Protein AF-A0A498CN46-F1 (afdb_monomer)

Solvent-accessible surface area (backbone atoms only — not comparable to full-atom values): 7512 Å² total; per-residue (Å²): 122,71,65,63,54,50,53,52,49,51,50,54,50,46,58,46,53,74,72,44,55,60,72,61,45,43,78,44,54,86,77,41,52,66,66,54,54,90,55,46,75,42,46,58,68,39,56,30,27,55,90,95,42,33,29,28,26,64,44,63,45,63,34,38,81,82,53,38,65,89,72,26,62,52,40,17,37,61,35,58,45,97,74,48,76,36,37,74,64,71,81,38,92,44,81,90,30,23,39,42,54,69,39,52,22,20,52,97,93,42,35,28,29,27,63,33,69,56,42,54,72,67,73,82,73,44,69,80,47,20,37,77,48,133

Nearest PDB structures (foldseek):
  4nyu-assembly1_A  TM=5.628E-01  e=7.087E-07  Vibrio cholerae O1 str. NHCC-010F
  4nz3-assembly1_B  TM=5.705E-01  e=2.089E-06  Vibrio cholerae O1 str. NHCC-010F
  1ed7-assembly1_A  TM=8.640E-01  e=6.926E-03  Niallia circulans
  1goi-assembly1_A  TM=6.757E-01  e=6.016E-02  Serratia marcescens
  5zl9-assembly1_A  TM=4.295E-01  e=3.505E-02  Serratia marcescens

pLDDT: mean 73.16, std 14.41, range [34.41, 90.56]

Radius of gyration: 16.26 Å; Cα contacts (8 Å, |Δi|>4): 249; chains: 1; bounding box: 34×25×57 Å

Organism: NCBI:txid2321404

InterPro domains:
  IPR003610 Carbohydrate binding module family 5/12 [PF02839] (35-76)
  IPR036573 Carbohydrate-binding module superfamily 5/12 [SSF51055] (39-78)

Sequence (134 aa):
MYAERAVATMARYRQTAATATDEAAVKSPELFPVWDAGGASYAVGDRVRYGELLYRCLTAHTSQDSWTPDAAPSLWVRIDDPAVEWPEWRQPTGSTDAYPKGSKVSHKGKHYISQIDANTTEPGTDERWWKEAE

Secondary structure (DSSP, 8-state):
-HHHHHHHHHHHHHHHHTTS-HHHHHT-GGGSPBP--SS-EE-TT-EEEETTEEEEESS-EE--TT--TTT-TTTEEE-SSTTTTSPBP---SSGGGPBPTT-EEEETTEEEEE-STTB-SPTTS-TTTEEEE-

Structure (mmCIF, N/CA/C/O backbone):
data_AF-A0A498CN46-F1
#
_entry.id   AF-A0A498CN46-F1
#
loop_
_atom_site.group_PDB
_atom_site.id
_atom_site.type_symbol
_atom_site.label_atom_id
_atom_site.label_alt_id
_atom_site.label_comp_id
_atom_site.label_asym_id
_atom_site.label_entity_id
_atom_site.label_seq_id
_atom_site.pdbx_PDB_ins_code
_atom_site.Cartn_x
_atom_site.Cartn_y
_atom_site.Cartn_z
_atom_site.occupancy
_atom_site.B_iso_or_equiv
_atom_site.auth_seq_id
_atom_site.auth_comp_id
_atom_site.auth_asym_id
_atom_site.auth_atom_id
_atom_site.pdbx_PDB_model_num
ATOM 1 N N . MET A 1 1 ? 11.820 3.063 -36.811 1.00 43.53 1 MET A N 1
ATOM 2 C CA . MET A 1 1 ? 11.069 4.336 -36.691 1.00 43.53 1 MET A CA 1
ATOM 3 C C . MET A 1 1 ? 9.677 4.232 -36.041 1.00 43.53 1 MET A C 1
ATOM 5 O O . MET A 1 1 ? 9.297 5.199 -35.394 1.00 43.53 1 MET A O 1
ATOM 9 N N . TYR A 1 2 ? 8.910 3.129 -36.140 1.00 38.34 2 TYR A N 1
ATOM 10 C CA . TYR A 1 2 ? 7.616 3.003 -35.420 1.00 38.34 2 TYR A CA 1
ATOM 11 C C . TYR A 1 2 ? 7.746 2.520 -33.962 1.00 38.34 2 TYR A C 1
ATOM 13 O O . TYR A 1 2 ? 7.020 2.999 -33.096 1.00 38.34 2 TYR A O 1
ATOM 21 N N . ALA A 1 3 ? 8.710 1.640 -33.669 1.00 47.47 3 ALA A N 1
ATOM 22 C CA . ALA A 1 3 ? 8.943 1.135 -32.313 1.00 47.47 3 ALA A CA 1
ATOM 23 C C . ALA A 1 3 ? 9.433 2.232 -31.346 1.00 47.47 3 ALA A C 1
ATOM 25 O O . ALA A 1 3 ? 8.944 2.344 -30.230 1.00 47.47 3 ALA A O 1
ATOM 26 N N . GLU A 1 4 ? 10.336 3.108 -31.790 1.00 34.41 4 GLU A N 1
ATOM 27 C CA . GLU A 1 4 ? 10.945 4.141 -30.935 1.00 34.41 4 GLU A CA 1
ATOM 28 C C . GLU A 1 4 ? 9.951 5.231 -30.508 1.00 34.41 4 GLU A C 1
ATOM 30 O O . GLU A 1 4 ? 10.019 5.732 -29.387 1.00 34.41 4 GLU A O 1
ATOM 35 N N . ARG A 1 5 ? 8.967 5.553 -31.362 1.00 40.78 5 ARG A N 1
ATOM 36 C CA . ARG A 1 5 ? 7.868 6.464 -31.008 1.00 40.78 5 ARG A CA 1
ATOM 37 C C . ARG A 1 5 ? 6.885 5.818 -30.029 1.00 40.78 5 ARG A C 1
ATOM 39 O O . ARG A 1 5 ? 6.413 6.506 -29.134 1.00 40.78 5 ARG A O 1
ATOM 46 N N . ALA A 1 6 ? 6.613 4.516 -30.148 1.00 43.38 6 ALA A N 1
ATOM 47 C CA . ALA A 1 6 ? 5.763 3.789 -29.201 1.00 43.38 6 ALA A CA 1
ATOM 48 C C . ALA A 1 6 ? 6.410 3.684 -27.809 1.00 43.38 6 ALA A C 1
ATOM 50 O O . ALA A 1 6 ? 5.744 3.939 -26.809 1.00 43.38 6 ALA A O 1
ATOM 51 N N . VAL A 1 7 ? 7.719 3.413 -27.743 1.00 48.47 7 VAL A N 1
ATOM 52 C CA . VAL A 1 7 ? 8.478 3.351 -26.482 1.00 48.47 7 VAL A CA 1
ATOM 53 C C . VAL A 1 7 ? 8.571 4.730 -25.820 1.00 48.47 7 VAL A C 1
ATOM 55 O O . VAL A 1 7 ? 8.367 4.839 -24.615 1.00 48.47 7 VAL A O 1
ATOM 58 N N . ALA A 1 8 ? 8.798 5.800 -26.590 1.00 44.25 8 ALA A N 1
ATOM 59 C CA . ALA A 1 8 ? 8.836 7.168 -26.064 1.00 44.25 8 ALA A CA 1
ATOM 60 C C . ALA A 1 8 ? 7.460 7.658 -25.575 1.00 44.25 8 ALA A C 1
ATOM 62 O O . ALA A 1 8 ? 7.364 8.349 -24.559 1.00 44.25 8 ALA A O 1
ATOM 63 N N . THR A 1 9 ? 6.387 7.271 -26.266 1.00 43.16 9 THR A N 1
ATOM 64 C CA . THR A 1 9 ? 5.007 7.546 -25.853 1.00 43.16 9 THR A CA 1
ATOM 65 C C . THR A 1 9 ? 4.642 6.754 -24.594 1.00 43.16 9 THR A C 1
ATOM 67 O O . THR A 1 9 ? 4.170 7.352 -23.633 1.00 43.16 9 THR A O 1
ATOM 70 N N . MET A 1 10 ? 4.956 5.455 -24.522 1.00 49.28 10 MET A N 1
ATOM 71 C CA . MET A 1 10 ? 4.800 4.644 -23.304 1.00 49.28 10 MET A CA 1
ATOM 72 C C . MET A 1 10 ? 5.636 5.176 -22.132 1.00 49.28 10 MET A C 1
ATOM 74 O O . MET A 1 10 ? 5.165 5.160 -21.002 1.00 49.28 10 MET A O 1
ATOM 78 N N . ALA A 1 11 ? 6.843 5.694 -22.371 1.00 48.44 11 ALA A N 1
ATOM 79 C CA . ALA A 1 11 ? 7.675 6.305 -21.333 1.00 48.44 11 ALA A CA 1
ATOM 80 C C . ALA A 1 11 ? 7.066 7.611 -20.788 1.00 48.44 11 ALA A C 1
ATOM 82 O O . ALA A 1 11 ? 7.070 7.831 -19.577 1.00 48.44 11 ALA A O 1
ATOM 83 N N . ARG A 1 12 ? 6.468 8.441 -21.655 1.00 47.09 12 ARG A N 1
ATOM 84 C CA . ARG A 1 12 ? 5.696 9.626 -21.237 1.00 47.09 12 ARG A CA 1
ATOM 85 C C . ARG A 1 12 ? 4.412 9.254 -20.495 1.00 47.09 12 ARG A C 1
ATOM 87 O O . ARG A 1 12 ? 4.082 9.913 -19.511 1.00 47.09 12 ARG A O 1
ATOM 94 N N . TYR A 1 13 ? 3.732 8.186 -20.914 1.00 48.88 13 TYR A N 1
ATOM 95 C CA . TYR A 1 13 ? 2.567 7.646 -20.209 1.00 48.88 13 TYR A CA 1
ATOM 96 C C . TYR A 1 13 ? 2.930 7.029 -18.857 1.00 48.88 13 TYR A C 1
ATOM 98 O O . TYR A 1 13 ? 2.188 7.213 -17.906 1.00 48.88 13 TYR A O 1
ATOM 106 N N . ARG A 1 14 ? 4.095 6.385 -18.712 1.00 52.09 14 ARG A N 1
ATOM 107 C CA . ARG A 1 14 ? 4.619 5.922 -17.414 1.00 52.09 14 ARG A CA 1
ATOM 108 C C . ARG A 1 14 ? 4.962 7.081 -16.477 1.00 52.09 14 ARG A C 1
ATOM 110 O O . ARG A 1 14 ? 4.674 7.001 -15.290 1.00 52.09 14 ARG A O 1
ATOM 117 N N . GLN A 1 15 ? 5.512 8.177 -17.005 1.00 44.94 15 GLN A N 1
ATOM 118 C CA . GLN A 1 15 ? 5.753 9.396 -16.221 1.00 44.94 15 GLN A CA 1
ATOM 119 C C . GLN A 1 15 ? 4.460 10.080 -15.767 1.00 44.94 15 GLN A C 1
ATOM 121 O O . GLN A 1 15 ? 4.414 10.598 -14.657 1.00 44.94 15 GLN A O 1
ATOM 126 N N . THR A 1 16 ? 3.406 10.062 -16.587 1.00 49.19 16 THR A N 1
ATOM 127 C CA . THR A 1 16 ? 2.079 10.540 -16.163 1.00 49.19 16 THR A CA 1
ATOM 128 C C . THR A 1 16 ? 1.368 9.533 -15.271 1.00 49.19 16 THR A C 1
ATOM 130 O O . THR A 1 16 ? 0.649 9.949 -14.384 1.00 49.19 16 THR A O 1
ATOM 133 N N . ALA A 1 17 ? 1.603 8.229 -15.424 1.00 50.06 17 ALA A N 1
ATOM 134 C CA . ALA A 1 17 ? 1.097 7.197 -14.525 1.00 50.06 17 ALA A CA 1
ATOM 135 C C . ALA A 1 17 ? 1.712 7.300 -13.123 1.00 50.06 17 ALA A C 1
ATOM 137 O O . ALA A 1 17 ? 1.030 6.996 -12.158 1.00 50.06 17 ALA A O 1
ATOM 138 N N . ALA A 1 18 ? 2.950 7.782 -12.985 1.00 50.56 18 ALA A N 1
ATOM 139 C CA . ALA A 1 18 ? 3.549 8.083 -11.682 1.00 50.56 18 ALA A CA 1
ATOM 140 C C . ALA A 1 18 ? 2.850 9.248 -10.949 1.00 50.56 18 ALA A C 1
ATOM 142 O O . ALA A 1 18 ? 2.925 9.339 -9.729 1.00 50.56 18 ALA A O 1
ATOM 143 N N . THR A 1 19 ? 2.146 10.123 -11.679 1.00 50.28 19 THR A N 1
ATOM 144 C CA . THR A 1 19 ? 1.348 11.233 -11.124 1.00 50.28 19 THR A CA 1
ATOM 145 C C . THR A 1 19 ? -0.162 11.033 -11.278 1.00 50.28 19 THR A C 1
ATOM 147 O O . THR A 1 19 ? -0.947 11.847 -10.795 1.00 50.28 19 THR A O 1
ATOM 150 N N . ALA A 1 20 ? -0.581 9.965 -11.957 1.00 56.22 20 ALA A N 1
ATOM 151 C CA . ALA A 1 20 ? -1.973 9.633 -12.200 1.00 56.22 20 ALA A CA 1
ATOM 152 C C . ALA A 1 20 ? -2.614 9.168 -10.897 1.00 56.22 20 ALA A C 1
ATOM 154 O O . ALA A 1 20 ? -1.976 8.470 -10.105 1.00 56.22 20 ALA A O 1
ATOM 155 N N . THR A 1 21 ? -3.875 9.531 -10.682 1.00 61.72 21 THR A N 1
ATOM 156 C CA . THR A 1 21 ? -4.646 9.033 -9.543 1.00 61.72 21 THR A CA 1
ATOM 157 C C . THR A 1 21 ? -4.820 7.519 -9.632 1.00 61.72 21 THR A C 1
ATOM 159 O O . THR A 1 21 ? -4.668 6.924 -10.706 1.00 61.72 21 THR A O 1
ATOM 162 N N . ASP A 1 22 ? -5.110 6.888 -8.494 1.00 62.81 22 ASP A N 1
ATOM 163 C CA . ASP A 1 22 ? -5.290 5.438 -8.423 1.00 62.81 22 ASP A CA 1
ATOM 164 C C . ASP A 1 22 ? -6.360 4.969 -9.436 1.00 62.81 22 ASP A C 1
ATOM 166 O O . ASP A 1 22 ? -6.122 3.986 -10.135 1.00 62.81 22 ASP A O 1
ATOM 170 N N . GLU A 1 23 ? -7.432 5.742 -9.690 1.00 59.72 23 GLU A N 1
ATOM 171 C CA . GLU A 1 23 ? -8.465 5.375 -10.680 1.00 59.72 23 GLU A CA 1
ATOM 172 C C . GLU A 1 23 ? -7.963 5.324 -12.131 1.00 59.72 23 GLU A C 1
ATOM 174 O O . GLU A 1 23 ? -8.448 4.534 -12.945 1.00 59.72 23 GLU A O 1
ATOM 179 N N . ALA A 1 24 ? -7.016 6.187 -12.498 1.00 64.94 24 ALA A N 1
ATOM 180 C CA . ALA A 1 24 ? -6.438 6.180 -13.838 1.00 64.94 24 ALA A CA 1
ATOM 181 C C . ALA A 1 24 ? -5.473 4.999 -14.019 1.00 64.94 24 ALA A C 1
ATOM 183 O O . ALA A 1 24 ? -5.369 4.456 -15.119 1.00 64.94 24 ALA A O 1
ATOM 184 N N . ALA A 1 25 ? -4.820 4.568 -12.938 1.00 68.75 25 ALA A N 1
ATOM 185 C CA . ALA A 1 25 ? -3.957 3.398 -12.942 1.00 68.75 25 ALA A CA 1
ATOM 186 C C . ALA A 1 25 ? -4.754 2.098 -13.161 1.00 68.75 25 ALA A C 1
ATOM 188 O O . ALA A 1 25 ? -4.332 1.250 -13.947 1.00 68.75 25 ALA A O 1
ATOM 189 N N . VAL A 1 26 ? -5.948 1.984 -12.563 1.00 65.06 26 VAL A N 1
ATOM 190 C CA . VAL A 1 26 ? -6.860 0.838 -12.760 1.00 65.06 26 VAL A CA 1
ATOM 191 C C . VAL A 1 26 ? -7.302 0.671 -14.203 1.00 65.06 26 VAL A C 1
ATOM 193 O O . VAL A 1 26 ? -7.445 -0.448 -14.680 1.00 65.06 26 VAL A O 1
ATOM 196 N N . LYS A 1 27 ? -7.534 1.774 -14.919 1.00 66.00 27 LYS A N 1
ATOM 197 C CA . LYS A 1 27 ? -8.002 1.718 -16.314 1.00 66.00 27 LYS A CA 1
ATOM 198 C C . LYS A 1 27 ? -6.946 1.180 -17.273 1.00 66.00 27 LYS A C 1
ATOM 200 O O . LYS A 1 27 ? -7.277 0.813 -18.398 1.00 66.00 27 LYS A O 1
ATOM 205 N N . SER A 1 28 ? -5.683 1.162 -16.857 1.00 70.06 28 SER A N 1
ATOM 206 C CA . SER A 1 28 ? -4.569 0.711 -17.685 1.00 70.06 28 SER A CA 1
ATOM 207 C C . SER A 1 28 ? -3.542 -0.047 -16.836 1.00 70.06 28 SER A C 1
ATOM 209 O O . SER A 1 28 ? -2.392 0.390 -16.726 1.00 70.06 28 SER A O 1
ATOM 211 N N . PRO A 1 29 ? -3.919 -1.202 -16.248 1.00 68.88 29 PRO A N 1
ATOM 212 C CA . PRO A 1 29 ? -3.029 -1.953 -15.368 1.00 68.88 29 PRO A CA 1
ATOM 213 C C . PRO A 1 29 ? -1.802 -2.446 -16.148 1.00 68.88 29 PRO A C 1
ATOM 215 O O . PRO A 1 29 ? -0.695 -2.501 -15.624 1.00 68.88 29 PRO A O 1
ATOM 218 N N . GLU A 1 30 ? -1.964 -2.709 -17.445 1.00 72.75 30 GLU A N 1
ATOM 219 C CA . GLU A 1 30 ? -0.913 -3.106 -18.387 1.0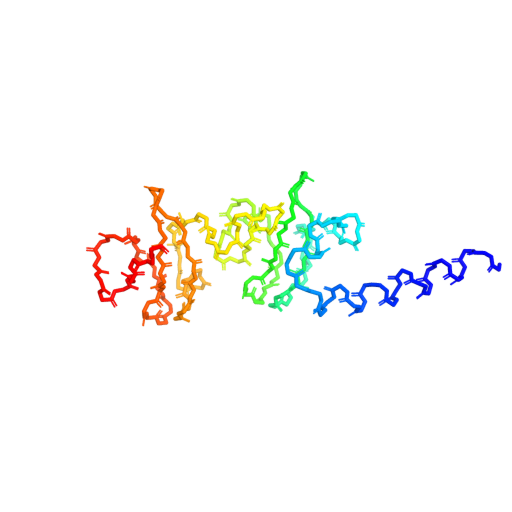0 72.75 30 GLU A CA 1
ATOM 220 C C . GLU A 1 30 ? 0.280 -2.141 -18.499 1.00 72.75 30 GLU A C 1
ATOM 222 O O . GLU A 1 30 ? 1.351 -2.550 -18.948 1.00 72.75 30 GLU A O 1
ATOM 227 N N . LEU A 1 31 ? 0.131 -0.885 -18.067 1.00 74.81 31 LEU A N 1
ATOM 228 C CA . LEU A 1 31 ? 1.219 0.096 -18.061 1.00 74.81 31 LEU A CA 1
ATOM 229 C C . LEU A 1 31 ? 2.222 -0.122 -16.921 1.00 74.81 31 LEU A C 1
ATOM 231 O O . LEU A 1 31 ? 3.353 0.374 -17.009 1.00 74.81 31 LEU A O 1
ATOM 235 N N . PHE A 1 32 ? 1.825 -0.861 -15.883 1.00 80.50 32 PHE A N 1
ATOM 236 C CA . PHE A 1 32 ? 2.618 -1.095 -14.683 1.00 80.50 32 PHE A CA 1
ATOM 237 C C . PHE A 1 32 ? 3.401 -2.410 -14.758 1.00 80.50 32 PHE A C 1
ATOM 239 O O . PHE A 1 32 ? 2.923 -3.391 -15.341 1.00 80.50 32 PHE A O 1
ATOM 246 N N . PRO A 1 33 ? 4.619 -2.442 -14.188 1.00 85.75 33 PRO A N 1
ATOM 247 C CA . PRO A 1 33 ? 5.419 -3.657 -14.128 1.00 85.75 33 PRO A CA 1
ATOM 248 C C . PRO A 1 33 ? 4.746 -4.716 -13.249 1.00 85.75 33 PRO A C 1
ATOM 250 O O . PRO A 1 33 ? 4.015 -4.392 -12.317 1.00 85.75 33 PRO A O 1
ATOM 253 N N . VAL A 1 34 ? 5.009 -5.990 -13.536 1.00 87.31 34 VAL A N 1
ATOM 254 C CA . VAL A 1 34 ? 4.640 -7.088 -12.632 1.00 87.31 34 VAL A CA 1
ATOM 255 C C . VAL A 1 34 ? 5.549 -7.030 -11.401 1.00 87.31 34 VAL A C 1
ATOM 257 O O . VAL A 1 34 ? 6.717 -6.659 -11.522 1.00 87.31 34 VAL A O 1
ATOM 260 N N . TRP A 1 35 ? 5.002 -7.333 -10.223 1.00 89.88 35 TRP A N 1
ATOM 261 C CA . TRP A 1 35 ? 5.754 -7.414 -8.976 1.00 89.88 35 TRP A CA 1
ATOM 262 C C . TRP A 1 35 ? 6.873 -8.447 -9.109 1.00 89.88 35 TRP A C 1
ATOM 264 O O . TRP A 1 35 ? 6.666 -9.539 -9.641 1.00 89.88 35 TRP A O 1
ATOM 274 N N . ASP A 1 36 ? 8.050 -8.072 -8.631 1.00 87.31 36 ASP A N 1
ATOM 275 C CA . ASP A 1 36 ? 9.273 -8.850 -8.719 1.00 87.31 36 ASP A CA 1
ATOM 276 C C . ASP A 1 36 ? 9.743 -9.170 -7.300 1.00 87.31 36 ASP A C 1
ATOM 278 O O . ASP A 1 36 ? 9.896 -8.268 -6.480 1.00 87.31 36 ASP A O 1
ATOM 282 N N . ALA A 1 37 ? 9.941 -10.458 -7.011 1.00 83.56 37 ALA A N 1
ATOM 283 C CA . ALA A 1 37 ? 10.436 -10.932 -5.718 1.00 83.56 37 ALA A CA 1
ATOM 284 C C . ALA A 1 37 ? 11.970 -10.841 -5.595 1.00 83.56 37 ALA A C 1
ATOM 286 O O . ALA A 1 37 ? 12.516 -11.034 -4.511 1.00 83.56 37 ALA A O 1
ATOM 287 N N . GLY A 1 38 ? 12.682 -10.565 -6.693 1.00 83.12 38 GLY A N 1
ATOM 288 C CA . GLY A 1 38 ? 14.132 -10.710 -6.853 1.00 83.12 38 GLY A CA 1
ATOM 289 C C . GLY A 1 38 ? 14.979 -9.593 -6.242 1.00 83.12 38 GLY A C 1
ATOM 290 O O . GLY A 1 38 ? 16.137 -9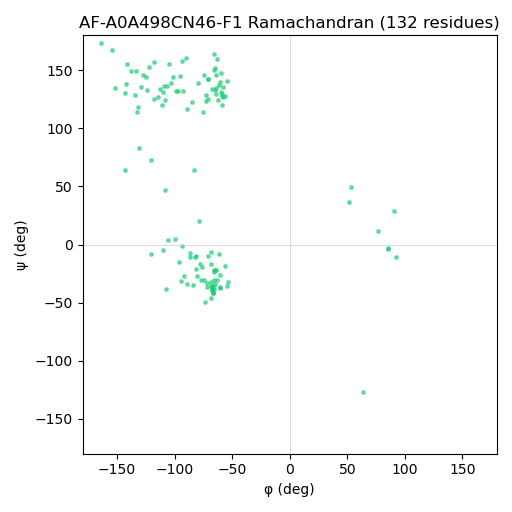.424 -6.624 1.00 83.12 38 GLY A O 1
ATOM 291 N N . GLY A 1 39 ? 14.429 -8.828 -5.301 1.00 83.06 39 GLY A N 1
ATOM 292 C CA . GLY A 1 39 ? 15.105 -7.703 -4.652 1.00 83.06 39 GLY A CA 1
ATOM 293 C C . 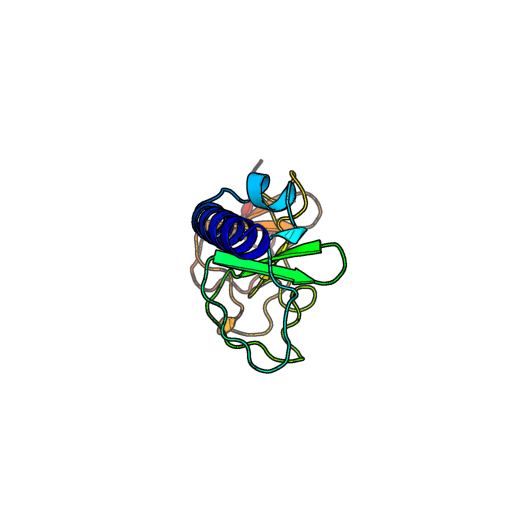GLY A 1 39 ? 14.898 -6.362 -5.362 1.00 83.06 39 GLY A C 1
ATOM 294 O O . GLY A 1 39 ? 15.763 -5.488 -5.289 1.00 83.06 39 GLY A O 1
ATOM 295 N N . ALA A 1 40 ? 13.770 -6.178 -6.048 1.00 86.44 40 ALA A N 1
ATOM 296 C CA . ALA A 1 40 ? 13.369 -4.895 -6.603 1.00 86.44 40 ALA A CA 1
ATOM 297 C C . ALA A 1 40 ? 13.114 -3.866 -5.489 1.00 86.44 40 ALA A C 1
ATOM 299 O O . ALA A 1 40 ? 12.383 -4.119 -4.533 1.00 86.44 40 ALA A O 1
ATOM 300 N N . SER A 1 41 ? 13.709 -2.681 -5.605 1.00 86.44 41 SER A N 1
ATOM 301 C CA . SER A 1 41 ? 13.439 -1.573 -4.684 1.00 86.44 41 SER A CA 1
ATOM 302 C C . SER A 1 41 ? 12.202 -0.804 -5.130 1.00 86.44 41 SER A C 1
ATOM 304 O O . SER A 1 41 ? 12.180 -0.273 -6.239 1.00 86.44 41 SER A O 1
ATOM 306 N N . TYR A 1 42 ? 11.215 -0.708 -4.245 1.00 87.69 42 TYR A N 1
ATOM 307 C CA . TYR A 1 42 ? 9.969 0.016 -4.453 1.00 87.69 42 TYR A CA 1
ATOM 308 C C . TYR A 1 42 ? 9.917 1.258 -3.571 1.00 87.69 42 TYR A C 1
ATOM 310 O O . TYR A 1 42 ? 10.164 1.197 -2.367 1.00 87.69 42 TYR A O 1
ATOM 318 N N . ALA A 1 43 ? 9.581 2.396 -4.163 1.00 84.12 43 ALA A N 1
ATOM 319 C CA . ALA A 1 43 ? 9.327 3.644 -3.461 1.00 84.12 43 ALA A CA 1
ATOM 320 C C . ALA A 1 43 ? 7.845 3.772 -3.075 1.00 84.12 43 ALA A C 1
ATOM 322 O O . ALA A 1 43 ? 6.974 3.136 -3.664 1.00 84.12 43 ALA A O 1
ATOM 323 N N . VAL A 1 44 ? 7.543 4.633 -2.098 1.00 79.50 44 VAL A N 1
ATOM 324 C CA . VAL A 1 44 ? 6.154 4.990 -1.767 1.00 79.50 44 VAL A CA 1
ATOM 325 C C . VAL A 1 44 ? 5.459 5.541 -3.013 1.00 79.50 44 VAL A C 1
ATOM 327 O O . VAL A 1 44 ? 5.958 6.471 -3.642 1.00 79.50 44 VAL A O 1
ATOM 330 N N . GLY A 1 45 ? 4.295 4.990 -3.345 1.00 77.19 45 GLY A N 1
ATOM 331 C CA . GLY A 1 45 ? 3.509 5.356 -4.521 1.00 77.19 45 GLY A CA 1
ATOM 332 C C . GLY A 1 45 ? 3.800 4.524 -5.770 1.00 77.19 45 GLY A C 1
ATOM 333 O O . GLY A 1 45 ? 3.010 4.599 -6.712 1.00 77.19 45 GLY A O 1
ATOM 334 N N . ASP A 1 46 ? 4.858 3.703 -5.783 1.00 84.44 46 ASP A N 1
ATOM 335 C CA . ASP A 1 46 ? 5.133 2.796 -6.903 1.00 84.44 46 ASP A CA 1
ATOM 336 C C . ASP A 1 46 ? 3.980 1.829 -7.115 1.00 84.44 46 ASP A C 1
ATOM 338 O O . ASP A 1 46 ? 3.319 1.428 -6.168 1.00 84.44 46 ASP A O 1
ATOM 342 N N . ARG A 1 4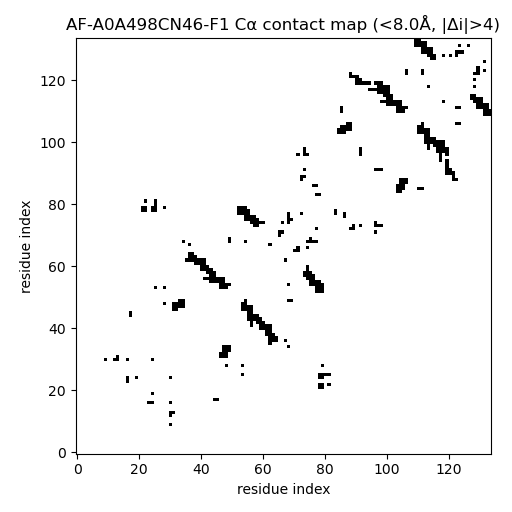7 ? 3.729 1.425 -8.356 1.00 85.25 47 ARG A N 1
ATOM 343 C CA . ARG A 1 47 ? 2.610 0.541 -8.682 1.00 85.25 47 ARG A CA 1
ATOM 344 C C . ARG A 1 47 ? 3.096 -0.697 -9.405 1.00 85.25 47 ARG A C 1
ATOM 346 O O . ARG A 1 47 ? 3.873 -0.600 -10.354 1.00 85.25 47 ARG A O 1
ATOM 353 N N . VAL A 1 48 ? 2.609 -1.845 -8.960 1.00 87.81 48 VAL A N 1
ATOM 354 C CA . VAL A 1 48 ? 2.971 -3.162 -9.471 1.00 87.81 48 VAL A CA 1
ATOM 355 C C . VAL A 1 48 ? 1.731 -3.999 -9.708 1.00 87.81 48 VAL A C 1
ATOM 357 O O . VAL A 1 48 ? 0.728 -3.880 -9.008 1.00 87.81 48 VAL A O 1
ATOM 360 N N . ARG A 1 49 ? 1.808 -4.887 -10.686 1.00 87.81 49 ARG A N 1
ATOM 361 C CA . ARG A 1 49 ? 0.795 -5.907 -10.922 1.00 87.81 49 ARG A CA 1
ATOM 362 C C . ARG A 1 49 ? 1.158 -7.186 -10.203 1.00 87.81 49 ARG A C 1
ATOM 364 O O . ARG A 1 49 ? 2.266 -7.684 -10.372 1.00 87.81 49 ARG A O 1
ATOM 371 N N . TYR A 1 50 ? 0.212 -7.761 -9.482 1.00 84.94 50 TYR A N 1
ATOM 372 C CA . TYR A 1 50 ? 0.379 -9.072 -8.877 1.00 84.94 50 TYR A CA 1
ATOM 373 C C . TYR A 1 50 ? -0.857 -9.919 -9.169 1.00 84.94 50 TYR A C 1
ATOM 375 O O . TYR A 1 50 ? -1.970 -9.584 -8.768 1.00 84.94 50 TYR A O 1
ATOM 383 N N . GLY A 1 51 ? -0.662 -10.979 -9.959 1.00 80.25 51 GLY A N 1
ATOM 384 C CA . GLY A 1 51 ? -1.765 -11.713 -10.581 1.00 80.25 51 GLY A CA 1
ATOM 385 C C . GLY A 1 51 ? -2.550 -10.835 -11.564 1.00 80.25 51 GLY A C 1
ATOM 386 O O . GLY A 1 51 ? -1.970 -10.226 -12.467 1.00 80.25 51 GLY A O 1
ATOM 387 N N . GLU A 1 52 ? -3.869 -10.774 -11.377 1.00 72.69 52 GLU A N 1
ATOM 388 C CA . GLU A 1 52 ? -4.795 -9.923 -12.146 1.00 72.69 52 GLU A CA 1
ATOM 389 C C . GLU A 1 52 ? -5.060 -8.565 -11.474 1.00 72.69 52 GLU A C 1
ATOM 391 O O . GLU A 1 52 ? -5.781 -7.732 -12.017 1.00 72.69 52 GLU A O 1
ATOM 396 N N . LEU A 1 53 ? -4.457 -8.337 -10.306 1.00 78.75 53 LEU A N 1
ATOM 397 C CA . LEU A 1 53 ? -4.710 -7.188 -9.446 1.00 78.75 53 LEU A CA 1
ATOM 398 C C . LEU A 1 53 ? -3.562 -6.177 -9.536 1.00 78.75 53 LEU A C 1
ATOM 400 O O . LEU A 1 53 ? -2.414 -6.517 -9.861 1.00 78.75 53 LEU A O 1
ATOM 404 N N . LEU A 1 54 ? -3.870 -4.918 -9.239 1.00 82.81 54 LEU A N 1
ATOM 405 C CA . LEU A 1 54 ? -2.905 -3.823 -9.250 1.00 82.81 54 LEU A CA 1
ATOM 406 C C . LEU A 1 54 ? -2.697 -3.337 -7.822 1.00 82.81 54 LEU A C 1
ATOM 408 O O . LEU A 1 54 ? -3.658 -3.110 -7.098 1.00 82.81 54 LEU A O 1
ATOM 412 N N . TYR 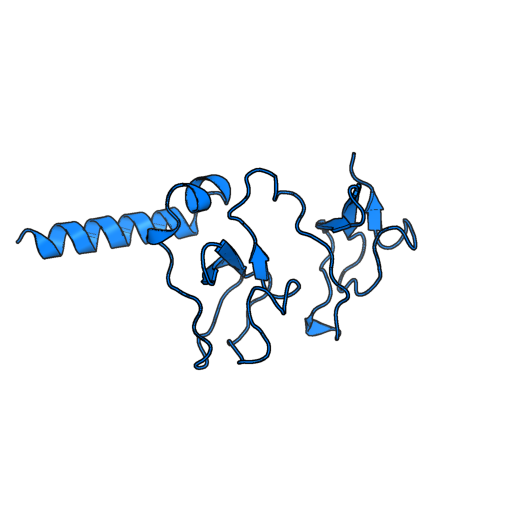A 1 55 ? -1.447 -3.151 -7.425 1.00 82.56 55 TYR A N 1
ATOM 413 C CA . TYR A 1 55 ? -1.068 -2.729 -6.086 1.00 82.56 55 TYR A CA 1
ATOM 414 C C . TYR A 1 55 ? -0.201 -1.481 -6.150 1.00 82.56 55 TYR A C 1
ATOM 416 O O . TYR A 1 55 ? 0.619 -1.331 -7.050 1.00 82.56 55 TYR A O 1
ATOM 424 N N . ARG A 1 56 ? -0.360 -0.592 -5.176 1.00 83.56 56 ARG A N 1
ATOM 425 C CA . ARG A 1 56 ? 0.479 0.573 -4.929 1.00 83.56 56 ARG A CA 1
ATOM 426 C C . ARG A 1 56 ? 1.300 0.349 -3.666 1.00 83.56 56 ARG A C 1
ATOM 428 O O . ARG A 1 56 ? 0.790 -0.099 -2.652 1.00 83.56 56 ARG A O 1
ATOM 435 N N . CYS A 1 57 ? 2.568 0.689 -3.707 1.00 85.19 57 CYS A N 1
ATOM 436 C CA . CYS A 1 57 ? 3.474 0.655 -2.584 1.00 85.19 57 CYS A CA 1
ATOM 437 C C . CYS A 1 57 ? 3.099 1.776 -1.602 1.00 85.19 57 CYS A C 1
ATOM 439 O O . CYS A 1 57 ? 2.983 2.943 -1.984 1.00 85.19 57 CYS A O 1
ATOM 441 N N . LEU A 1 58 ? 2.868 1.429 -0.340 1.00 75.94 58 LEU A N 1
ATOM 442 C CA . LEU A 1 58 ? 2.583 2.366 0.748 1.00 75.94 58 LEU A CA 1
ATOM 443 C C . LEU A 1 58 ? 3.857 2.847 1.439 1.00 75.94 58 LEU A C 1
ATOM 445 O O . LEU A 1 58 ? 3.932 4.000 1.856 1.00 75.94 58 LEU A O 1
ATOM 449 N N . THR A 1 59 ? 4.857 1.973 1.530 1.00 72.75 59 THR A N 1
ATOM 450 C CA . THR A 1 59 ? 6.088 2.201 2.291 1.00 72.75 59 THR A CA 1
ATOM 451 C C . THR A 1 59 ? 7.272 1.793 1.439 1.00 72.75 59 THR A C 1
ATOM 453 O O . THR A 1 59 ? 7.286 0.683 0.919 1.00 72.75 59 THR A O 1
ATOM 456 N N . ALA A 1 60 ? 8.274 2.662 1.297 1.00 83.06 60 ALA A N 1
ATOM 457 C CA . ALA A 1 60 ? 9.451 2.336 0.503 1.00 83.06 60 ALA A CA 1
ATOM 458 C C . ALA A 1 60 ? 10.193 1.135 1.112 1.00 83.06 60 ALA A C 1
ATOM 460 O O . ALA A 1 60 ? 10.558 1.163 2.287 1.00 83.06 60 ALA A O 1
ATOM 461 N N . HIS A 1 61 ? 10.407 0.089 0.319 1.00 83.75 61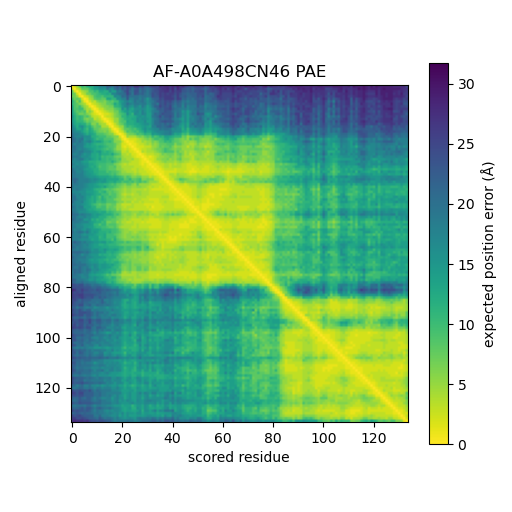 HIS A N 1
ATOM 462 C CA . HIS A 1 61 ? 11.020 -1.161 0.759 1.00 83.75 61 HIS A CA 1
ATOM 463 C C . HIS A 1 61 ? 11.695 -1.881 -0.412 1.00 83.75 61 HIS A C 1
ATOM 465 O O . HIS A 1 61 ? 11.489 -1.552 -1.579 1.00 83.75 61 HIS A O 1
ATOM 471 N N . THR A 1 62 ? 12.506 -2.886 -0.101 1.00 88.19 62 THR A N 1
ATOM 472 C CA . THR A 1 62 ? 13.042 -3.816 -1.099 1.00 88.19 62 THR A CA 1
ATOM 473 C C . THR A 1 62 ? 12.204 -5.084 -1.076 1.00 88.19 62 THR A C 1
ATOM 475 O O . THR A 1 62 ? 11.926 -5.609 -0.001 1.00 8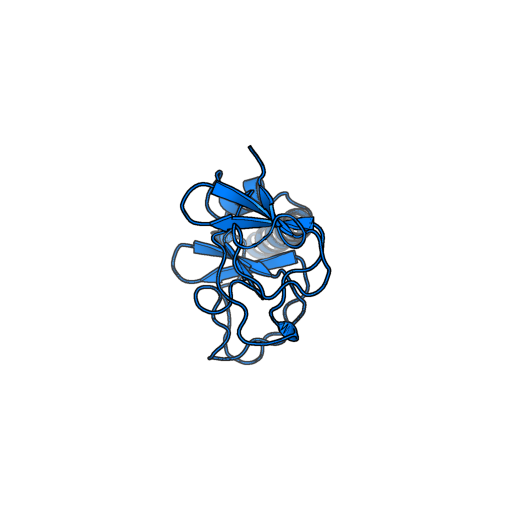8.19 62 THR A O 1
ATOM 478 N N . SER A 1 63 ? 11.780 -5.564 -2.242 1.00 85.31 63 SER A N 1
ATOM 479 C CA . SER A 1 63 ? 10.962 -6.763 -2.382 1.00 85.31 63 SER A CA 1
ATOM 480 C C . SER A 1 63 ? 11.618 -7.965 -1.708 1.00 85.31 63 SER A C 1
ATOM 482 O O . SER A 1 63 ? 12.827 -8.173 -1.837 1.00 85.31 63 SER A O 1
ATOM 484 N N . GLN A 1 64 ? 10.809 -8.794 -1.066 1.00 82.44 64 GLN A N 1
ATOM 485 C CA . GLN A 1 64 ? 11.224 -10.061 -0.480 1.00 82.44 64 GLN A CA 1
ATOM 486 C C . GLN A 1 64 ? 10.144 -11.103 -0.785 1.00 82.44 64 GLN A C 1
ATOM 488 O O . GLN A 1 64 ? 8.973 -10.741 -0.867 1.00 82.44 64 GLN A O 1
ATOM 493 N N . ASP A 1 65 ? 10.503 -12.382 -0.927 1.00 81.25 65 ASP A N 1
ATOM 494 C CA . ASP A 1 65 ? 9.547 -13.468 -1.214 1.00 81.25 65 ASP A CA 1
ATOM 495 C C . ASP A 1 65 ? 8.365 -13.534 -0.230 1.00 81.25 65 ASP A C 1
ATOM 497 O O . ASP A 1 65 ? 7.258 -13.901 -0.607 1.00 81.25 65 ASP A O 1
ATOM 501 N N . SER A 1 66 ? 8.582 -13.157 1.033 1.00 77.06 66 SER A N 1
ATOM 502 C CA . SER A 1 66 ? 7.551 -13.094 2.080 1.00 77.06 66 SER A CA 1
ATOM 503 C C . SER A 1 66 ? 6.693 -11.821 2.037 1.00 77.06 66 SER A C 1
ATOM 505 O O . SER A 1 66 ? 5.696 -11.733 2.752 1.00 77.06 66 SER A O 1
ATOM 507 N N . TRP A 1 67 ? 7.067 -10.830 1.224 1.00 83.00 67 TRP A N 1
ATOM 508 C CA . TRP A 1 67 ? 6.427 -9.516 1.104 1.00 83.00 67 TRP A CA 1
ATOM 509 C C . TRP A 1 67 ? 5.675 -9.378 -0.219 1.00 83.00 67 TRP A C 1
ATOM 511 O O . TRP A 1 67 ? 5.809 -8.381 -0.937 1.00 83.00 67 TRP A O 1
ATOM 521 N N . THR A 1 68 ? 4.885 -10.397 -0.556 1.00 83.31 68 THR A N 1
ATOM 522 C CA . THR A 1 68 ? 4.018 -10.330 -1.730 1.00 83.31 68 THR A CA 1
ATOM 523 C C . THR A 1 68 ? 2.935 -9.263 -1.525 1.00 83.31 68 THR A C 1
ATOM 525 O O . THR A 1 68 ? 2.496 -9.033 -0.392 1.00 83.31 68 THR A O 1
ATOM 528 N N . PRO A 1 69 ? 2.446 -8.613 -2.595 1.00 81.94 69 PRO A N 1
ATOM 529 C CA . PRO A 1 69 ? 1.407 -7.593 -2.477 1.00 81.94 69 PRO A CA 1
ATOM 530 C C . PRO A 1 69 ? 0.098 -8.101 -1.868 1.00 81.94 69 PRO A C 1
ATOM 532 O O . PRO A 1 69 ? -0.623 -7.338 -1.229 1.00 81.94 69 PRO A O 1
ATOM 535 N N . ASP A 1 70 ? -0.195 -9.397 -2.007 1.00 78.44 70 ASP A N 1
ATOM 536 C CA . ASP A 1 70 ? -1.333 -10.032 -1.349 1.00 78.44 70 ASP A CA 1
ATOM 537 C C . ASP A 1 70 ? -1.064 -10.392 0.123 1.00 78.44 70 ASP A C 1
ATOM 539 O O . ASP A 1 70 ? -2.013 -10.434 0.904 1.00 78.44 70 ASP A O 1
ATOM 543 N N . ALA A 1 71 ? 0.193 -10.631 0.524 1.00 75.75 71 ALA A N 1
ATOM 544 C CA . ALA A 1 71 ? 0.585 -11.029 1.880 1.00 75.75 71 ALA A CA 1
ATOM 545 C C . ALA A 1 71 ? 0.935 -9.836 2.794 1.00 75.75 71 ALA A C 1
ATOM 547 O O . ALA A 1 71 ? 0.727 -9.921 4.007 1.00 75.75 71 ALA A O 1
ATOM 548 N N . ALA A 1 72 ? 1.395 -8.718 2.225 1.00 77.88 72 ALA A N 1
ATOM 549 C CA . ALA A 1 72 ? 1.912 -7.558 2.953 1.00 77.88 72 ALA A CA 1
ATOM 550 C C . ALA A 1 72 ? 1.117 -6.263 2.666 1.00 77.88 72 ALA A C 1
ATOM 552 O O . ALA A 1 72 ? 1.621 -5.354 2.003 1.00 77.88 72 ALA A O 1
ATOM 553 N N . PRO A 1 73 ? -0.119 -6.132 3.182 1.00 71.12 73 PRO A N 1
ATOM 554 C CA . PRO A 1 73 ? -0.980 -4.968 2.944 1.00 71.12 73 PRO A CA 1
ATOM 555 C C . PRO A 1 73 ? -0.527 -3.679 3.656 1.00 71.12 73 PRO A C 1
ATOM 557 O O . PRO A 1 73 ? -1.064 -2.597 3.432 1.00 71.12 73 PRO A O 1
ATOM 560 N N . SER A 1 74 ? 0.450 -3.796 4.549 1.00 70.25 74 SER A N 1
ATOM 561 C CA . SER A 1 74 ? 1.208 -2.698 5.151 1.00 70.25 74 SER A CA 1
ATOM 562 C C . SER A 1 74 ? 2.188 -2.045 4.170 1.00 70.25 74 SER A C 1
ATOM 564 O O . SER A 1 74 ? 2.445 -0.842 4.231 1.00 70.25 74 SER A O 1
ATOM 566 N N . LEU A 1 75 ? 2.742 -2.852 3.263 1.00 78.00 75 LEU A N 1
ATOM 567 C CA . LEU A 1 75 ? 3.687 -2.444 2.229 1.00 78.00 75 LEU A CA 1
ATOM 568 C C . LEU A 1 75 ? 2.973 -2.129 0.916 1.00 78.00 75 LEU A C 1
ATOM 570 O O . LEU A 1 75 ? 3.413 -1.248 0.181 1.00 78.00 75 LEU A O 1
ATOM 574 N N . TRP A 1 76 ? 1.863 -2.811 0.642 1.00 82.00 76 TRP A N 1
ATOM 575 C CA . TRP A 1 76 ? 1.129 -2.743 -0.613 1.00 82.00 76 TRP A CA 1
ATOM 576 C C . TRP A 1 76 ? -0.352 -2.485 -0.380 1.00 82.00 76 TRP A C 1
ATOM 578 O O . TRP A 1 76 ? -0.994 -3.129 0.432 1.00 82.00 76 TRP A O 1
ATOM 588 N N . VAL A 1 77 ? -0.940 -1.589 -1.154 1.00 75.75 77 VAL A N 1
ATOM 589 C CA . VAL A 1 77 ? -2.376 -1.358 -1.179 1.00 75.75 77 VAL A CA 1
ATOM 590 C C . VAL A 1 77 ? -2.916 -1.761 -2.530 1.00 75.75 77 VAL A C 1
ATOM 592 O O . VAL A 1 77 ? -2.410 -1.318 -3.554 1.00 75.75 77 VAL A O 1
ATOM 595 N N . ARG A 1 78 ? -3.937 -2.608 -2.560 1.00 79.12 78 ARG A N 1
ATOM 596 C CA . ARG A 1 78 ? -4.610 -2.936 -3.814 1.00 79.12 78 ARG A CA 1
ATOM 597 C C . ARG A 1 78 ? -5.295 -1.680 -4.350 1.00 79.12 78 ARG A C 1
ATOM 599 O O . ARG A 1 78 ? -5.946 -1.006 -3.577 1.00 79.12 78 ARG A O 1
ATOM 606 N N . ILE A 1 79 ? -5.153 -1.351 -5.623 1.00 72.88 79 ILE A N 1
ATOM 607 C CA . ILE A 1 79 ? -5.750 -0.154 -6.227 1.00 72.88 79 ILE A CA 1
ATOM 608 C C . ILE A 1 79 ? -6.700 -0.474 -7.376 1.00 72.88 79 ILE A C 1
ATOM 610 O O . ILE A 1 79 ? -7.366 0.444 -7.815 1.00 72.88 79 ILE A O 1
ATOM 614 N N . ASP A 1 80 ? -6.797 -1.722 -7.853 1.00 61.25 80 ASP A N 1
ATOM 615 C CA . ASP A 1 80 ? -7.620 -2.093 -9.023 1.00 61.25 80 ASP A CA 1
ATOM 616 C C 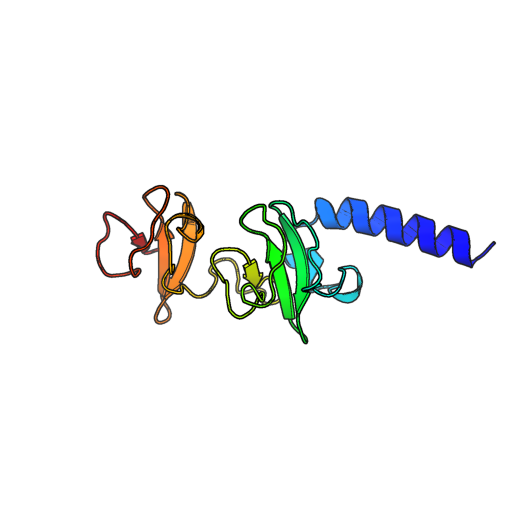. ASP A 1 80 ? -9.142 -1.997 -8.831 1.00 61.25 80 ASP A C 1
ATOM 618 O O . ASP A 1 80 ? -9.891 -2.128 -9.797 1.00 61.25 80 ASP A O 1
ATOM 622 N N . ASP A 1 81 ? -9.611 -1.730 -7.617 1.00 51.44 81 ASP A N 1
ATOM 623 C CA . ASP A 1 81 ? -11.035 -1.670 -7.322 1.00 51.44 81 ASP A CA 1
ATOM 624 C C . ASP A 1 81 ? -11.449 -0.203 -7.083 1.00 51.44 81 ASP A C 1
ATOM 626 O O . ASP A 1 81 ? -10.860 0.459 -6.224 1.00 51.44 81 ASP A O 1
ATOM 630 N N . PRO A 1 82 ? -12.441 0.344 -7.818 1.00 42.34 82 PRO A N 1
ATOM 631 C CA . PRO A 1 82 ? -12.938 1.712 -7.633 1.00 42.34 82 PRO A CA 1
ATOM 632 C C . PRO A 1 82 ? -13.543 1.976 -6.241 1.00 42.34 82 PRO A C 1
ATOM 634 O O . PRO A 1 82 ? -13.839 3.126 -5.926 1.00 42.34 82 PRO A O 1
ATOM 637 N N . ALA A 1 83 ? -13.712 0.947 -5.402 1.00 43.78 83 ALA A N 1
ATOM 638 C CA . ALA A 1 83 ? -14.039 1.076 -3.982 1.00 43.78 83 ALA A CA 1
ATOM 639 C C . ALA A 1 83 ? -12.808 1.254 -3.063 1.00 43.78 83 ALA A C 1
ATOM 641 O O . ALA A 1 83 ? -12.968 1.523 -1.870 1.00 43.78 83 ALA A O 1
ATOM 642 N N . VAL A 1 84 ? -11.575 1.127 -3.571 1.00 53.53 84 VAL A N 1
ATOM 643 C CA . VAL A 1 84 ? -10.349 1.239 -2.761 1.00 53.53 84 VAL A CA 1
ATOM 644 C C . VAL A 1 84 ? -9.936 2.698 -2.560 1.00 53.53 84 VAL A C 1
ATOM 646 O O . VAL A 1 84 ? -8.849 3.149 -2.911 1.00 53.53 84 VAL A O 1
ATOM 649 N N . GLU A 1 85 ? -10.802 3.431 -1.874 1.00 56.25 85 GLU A N 1
ATOM 650 C CA . GLU A 1 85 ? -10.347 4.452 -0.930 1.00 56.25 85 GLU A CA 1
ATOM 651 C C . GLU A 1 85 ? -9.975 3.804 0.427 1.00 56.25 85 GLU A C 1
ATOM 653 O O . GLU A 1 85 ? -9.177 4.356 1.187 1.00 56.25 85 GLU A O 1
ATOM 658 N N . TRP A 1 86 ? -10.497 2.595 0.701 1.00 66.19 86 TRP A N 1
ATOM 659 C CA . TRP A 1 86 ? -10.409 1.887 1.985 1.00 66.19 86 TRP A CA 1
ATOM 660 C C . TRP A 1 86 ? -9.957 0.424 1.816 1.00 66.19 86 TRP A C 1
ATOM 662 O O . TRP A 1 86 ? -10.786 -0.487 1.769 1.00 66.19 86 TRP A O 1
ATOM 672 N N . PRO A 1 87 ? -8.649 0.152 1.714 1.00 70.19 87 PRO A N 1
ATOM 673 C CA . PRO A 1 87 ? -8.134 -1.213 1.593 1.00 70.19 87 PRO A CA 1
ATOM 674 C C . PRO A 1 87 ? -8.409 -2.072 2.822 1.00 70.19 87 PRO A C 1
ATOM 676 O O . PRO A 1 87 ? -8.347 -1.568 3.934 1.00 70.19 87 PRO A O 1
ATOM 679 N N . GLU A 1 88 ? -8.650 -3.371 2.647 1.00 73.44 88 GLU A N 1
ATOM 680 C CA . GLU A 1 88 ? -8.922 -4.256 3.785 1.00 73.44 88 GLU A CA 1
ATOM 681 C C . GLU A 1 88 ? -7.768 -4.236 4.805 1.00 73.44 88 GLU A C 1
ATOM 683 O O . GLU A 1 88 ? -6.600 -4.433 4.463 1.00 73.44 88 GLU A O 1
ATOM 688 N N . TRP A 1 89 ? -8.097 -3.968 6.069 1.00 78.88 89 TRP A N 1
ATOM 689 C CA . TRP A 1 89 ? -7.155 -3.965 7.171 1.00 78.88 89 TRP A CA 1
ATOM 690 C C . TRP A 1 89 ? -6.657 -5.377 7.413 1.00 78.88 89 TRP A C 1
ATOM 692 O O . TRP A 1 89 ? -7.445 -6.314 7.574 1.00 78.88 89 TRP A O 1
ATOM 702 N N . ARG A 1 90 ? -5.344 -5.499 7.569 1.00 74.62 90 ARG A N 1
ATOM 703 C CA . ARG A 1 90 ? -4.720 -6.708 8.084 1.00 74.62 90 ARG A CA 1
ATOM 704 C C . ARG A 1 90 ? -3.806 -6.354 9.232 1.00 74.62 90 ARG A C 1
ATOM 706 O O . ARG A 1 90 ? -3.152 -5.316 9.217 1.00 74.62 90 ARG A O 1
ATOM 713 N N . GLN A 1 91 ? -3.736 -7.265 10.190 1.00 77.88 91 GLN A N 1
ATOM 714 C CA . GLN A 1 91 ? -2.869 -7.132 11.342 1.00 77.88 91 GLN A CA 1
ATOM 715 C C . GLN A 1 91 ? -1.397 -6.995 10.931 1.00 77.88 91 GLN A C 1
ATOM 717 O O . GLN A 1 91 ? -0.850 -7.918 10.321 1.00 77.88 91 GLN A O 1
ATOM 722 N N . PRO A 1 92 ? -0.737 -5.883 11.292 1.00 75.69 92 PRO A N 1
ATOM 723 C CA . PRO A 1 92 ? 0.698 -5.742 11.109 1.00 75.69 92 PRO A CA 1
ATOM 724 C C . PRO A 1 92 ? 1.471 -6.753 11.958 1.00 75.69 92 PRO A C 1
ATOM 726 O O . PRO A 1 92 ? 1.197 -6.921 13.146 1.00 75.69 92 PRO A O 1
ATOM 729 N N . THR A 1 93 ? 2.468 -7.404 11.362 1.00 70.00 93 THR A N 1
ATOM 730 C CA . THR A 1 93 ? 3.342 -8.379 12.039 1.00 70.00 93 THR A CA 1
ATOM 731 C C . THR A 1 93 ? 4.539 -7.742 12.746 1.00 70.00 93 THR A C 1
ATOM 733 O O . THR A 1 93 ? 5.214 -8.405 13.532 1.00 70.00 93 THR A O 1
ATOM 736 N N . GLY A 1 94 ? 4.804 -6.456 12.505 1.00 65.06 94 GLY A N 1
ATOM 737 C CA . GLY A 1 94 ? 5.894 -5.718 13.136 1.00 65.06 94 GLY A CA 1
ATOM 738 C C . GLY A 1 94 ? 5.750 -4.204 12.995 1.00 65.06 94 GLY A C 1
ATOM 739 O O . GLY A 1 94 ? 4.882 -3.703 12.285 1.00 65.06 94 GLY A O 1
ATOM 740 N N . SER A 1 95 ? 6.629 -3.456 13.665 1.00 63.12 95 SER A N 1
ATOM 741 C CA . SER A 1 95 ? 6.594 -1.984 13.677 1.00 63.12 95 SER A CA 1
ATOM 742 C C . SER A 1 95 ? 6.853 -1.348 12.307 1.00 63.12 95 SER A C 1
ATOM 744 O O . SER A 1 95 ? 6.467 -0.206 12.089 1.00 63.12 95 SER A O 1
ATOM 746 N N . THR A 1 96 ? 7.497 -2.076 11.388 1.00 61.31 96 THR A N 1
ATOM 747 C CA . THR A 1 96 ? 7.723 -1.625 10.003 1.00 61.31 96 THR A CA 1
ATOM 748 C C . THR A 1 96 ? 6.487 -1.773 9.116 1.00 61.31 96 THR A C 1
ATOM 750 O O . THR A 1 96 ? 6.425 -1.157 8.059 1.00 61.31 96 THR A O 1
ATOM 753 N N . ASP A 1 97 ? 5.515 -2.576 9.554 1.00 66.44 97 ASP A N 1
ATOM 754 C CA . ASP A 1 97 ? 4.262 -2.855 8.852 1.00 66.44 97 ASP A CA 1
ATOM 755 C C . ASP A 1 97 ? 3.095 -2.022 9.401 1.00 66.44 97 ASP A C 1
ATOM 757 O O . ASP A 1 97 ? 1.931 -2.223 9.060 1.00 66.44 97 ASP A O 1
ATOM 761 N N . ALA A 1 98 ? 3.390 -1.121 10.328 1.00 79.38 98 ALA A N 1
ATOM 762 C CA . ALA A 1 98 ? 2.386 -0.403 11.073 1.00 79.38 98 ALA A CA 1
ATOM 763 C C . ALA A 1 98 ? 1.807 0.760 10.251 1.00 79.38 98 ALA A C 1
ATOM 765 O O . ALA A 1 98 ? 2.536 1.493 9.584 1.00 79.38 98 ALA A O 1
ATOM 766 N N . TYR A 1 99 ? 0.493 0.965 10.330 1.00 80.44 99 TYR A N 1
ATOM 767 C CA . TYR A 1 99 ? -0.191 1.979 9.534 1.00 80.44 99 TYR A CA 1
ATOM 768 C C . TYR A 1 99 ? 0.124 3.394 10.047 1.00 80.44 99 TYR A C 1
ATOM 770 O O . TYR A 1 99 ? -0.145 3.689 11.216 1.00 80.44 99 TYR A O 1
ATOM 778 N N . PRO A 1 100 ? 0.650 4.307 9.213 1.00 79.50 100 PRO A N 1
ATOM 779 C CA . PRO A 1 100 ? 0.873 5.690 9.624 1.00 79.50 100 PRO A CA 1
ATOM 780 C C . PRO A 1 100 ? -0.448 6.418 9.900 1.00 79.50 100 PRO A C 1
ATOM 782 O O . PRO A 1 100 ? -1.528 5.980 9.478 1.00 79.50 100 PRO A O 1
ATOM 785 N N . LYS A 1 101 ? -0.376 7.560 10.587 1.00 83.06 101 LYS A N 1
ATOM 786 C CA . LYS A 1 101 ? -1.560 8.374 10.868 1.00 83.06 101 LYS A CA 1
ATOM 787 C C . LYS A 1 101 ? -2.206 8.847 9.564 1.00 83.06 101 LYS A C 1
ATOM 789 O O . LYS A 1 101 ? -1.531 9.284 8.640 1.00 83.06 101 LYS A O 1
ATOM 794 N N . GLY A 1 102 ? -3.533 8.783 9.497 1.00 78.62 102 GLY A N 1
ATOM 795 C CA . GLY A 1 102 ? -4.310 9.126 8.305 1.00 78.62 102 GLY A CA 1
ATOM 796 C C . GLY A 1 102 ? -4.466 7.980 7.305 1.00 78.62 102 GLY A C 1
ATOM 797 O O . GLY A 1 102 ? -5.196 8.144 6.329 1.00 78.62 102 GLY A O 1
ATOM 798 N N . SER A 1 103 ? -3.844 6.822 7.552 1.00 77.88 103 SER A N 1
ATOM 799 C CA . SER A 1 103 ? -4.068 5.626 6.735 1.00 77.88 103 SER A CA 1
ATOM 800 C C . SER A 1 103 ? -5.527 5.214 6.778 1.00 77.88 103 SER A C 1
ATOM 802 O O . SER A 1 103 ? -6.112 5.097 7.853 1.00 77.88 103 SER A O 1
ATOM 804 N N . LYS A 1 104 ? -6.094 4.974 5.604 1.00 79.94 104 LYS A N 1
ATOM 805 C CA . LYS A 1 104 ? -7.460 4.506 5.417 1.00 79.94 104 LYS A CA 1
ATOM 806 C C . LYS A 1 104 ? -7.437 2.997 5.238 1.00 79.94 104 LYS A C 1
ATOM 808 O O . LYS A 1 104 ? -6.629 2.504 4.459 1.00 79.94 104 LYS A O 1
ATOM 813 N N . VAL A 1 105 ? -8.292 2.281 5.955 1.00 80.19 105 VAL A N 1
ATOM 814 C CA . VAL A 1 105 ? -8.484 0.833 5.820 1.00 80.19 105 VAL A CA 1
ATOM 815 C C . VAL A 1 105 ? -9.965 0.477 5.960 1.00 80.19 105 VAL A C 1
ATOM 817 O O . VAL A 1 105 ? -10.716 1.211 6.593 1.00 80.19 105 VAL A O 1
ATOM 820 N N . SER A 1 106 ? -10.404 -0.643 5.406 1.00 79.75 106 SER A N 1
ATOM 821 C CA . SER A 1 106 ? -11.721 -1.230 5.634 1.00 79.75 106 SER A CA 1
ATOM 822 C C . SER A 1 106 ? -11.595 -2.469 6.514 1.00 79.75 106 SER A C 1
ATOM 824 O O . SER A 1 106 ? -10.700 -3.282 6.345 1.00 79.75 106 SER A O 1
ATOM 826 N N . HIS A 1 107 ? -12.466 -2.648 7.495 1.00 82.62 107 HIS A N 1
ATOM 827 C CA . HIS A 1 107 ? -12.466 -3.836 8.339 1.00 82.62 107 HIS A CA 1
ATOM 828 C C . HIS A 1 107 ? -13.903 -4.225 8.676 1.00 82.62 107 HIS A C 1
ATOM 830 O O . HIS A 1 107 ? -14.697 -3.376 9.071 1.00 82.62 107 HIS A O 1
ATOM 836 N N . LYS A 1 108 ? -14.259 -5.506 8.495 1.00 79.12 108 LYS A N 1
ATOM 837 C CA . LYS A 1 108 ? -15.617 -6.033 8.758 1.00 79.12 108 LYS A CA 1
ATOM 838 C C . LYS A 1 108 ? -16.737 -5.227 8.066 1.00 79.12 108 LYS A C 1
ATOM 840 O O . LYS A 1 108 ? -17.814 -5.047 8.625 1.00 79.12 108 LYS A O 1
ATOM 845 N N . GLY A 1 109 ? -16.478 -4.735 6.850 1.00 75.50 109 GLY A N 1
ATOM 846 C CA . GLY A 1 109 ? -17.442 -3.947 6.067 1.00 75.50 109 GLY A CA 1
ATOM 847 C C . GLY A 1 109 ? -17.619 -2.493 6.522 1.00 75.50 109 GLY A C 1
ATOM 848 O O . GLY A 1 109 ? -18.552 -1.838 6.072 1.00 75.50 109 GLY A O 1
ATOM 849 N N . LYS A 1 110 ? -16.745 -1.994 7.402 1.00 83.31 110 LYS A N 1
ATOM 850 C CA . LYS A 1 110 ? -16.693 -0.598 7.855 1.00 83.31 110 LYS A CA 1
ATOM 851 C C . LYS A 1 110 ? -15.369 0.046 7.467 1.00 83.31 110 LYS A C 1
ATOM 853 O O . LYS A 1 110 ? -14.377 -0.656 7.283 1.00 83.31 110 LYS A O 1
ATOM 858 N N . HIS A 1 111 ? -15.336 1.367 7.372 1.00 85.06 111 HIS A N 1
ATOM 859 C CA . HIS A 1 111 ? -14.137 2.124 7.025 1.00 85.06 111 HIS A CA 1
ATOM 860 C C . HIS A 1 111 ? -13.493 2.729 8.269 1.00 85.06 111 HIS A C 1
ATOM 862 O O . HIS A 1 111 ? -14.185 3.141 9.192 1.00 85.06 111 HIS A O 1
ATOM 868 N N . TYR A 1 112 ? -12.166 2.795 8.306 1.00 86.81 112 TYR A N 1
ATOM 869 C CA . TYR A 1 112 ? -11.403 3.268 9.454 1.00 86.81 112 TYR A CA 1
ATOM 870 C C . TYR A 1 112 ? -10.185 4.087 9.032 1.00 86.81 112 TYR A C 1
ATOM 872 O O . TYR A 1 112 ? -9.443 3.717 8.124 1.00 86.81 112 TYR A O 1
ATOM 880 N N . ILE A 1 113 ? -9.945 5.190 9.737 1.00 86.50 113 ILE A N 1
ATOM 881 C CA . ILE A 1 113 ? -8.802 6.086 9.562 1.00 86.50 113 ILE A CA 1
ATOM 882 C C . ILE A 1 113 ? -7.888 5.961 10.777 1.00 86.50 113 ILE A C 1
ATOM 884 O O . ILE A 1 113 ? -8.291 6.297 11.897 1.00 86.50 113 ILE A O 1
ATOM 888 N N . SER A 1 114 ? -6.640 5.559 10.560 1.00 87.19 114 SER A N 1
ATOM 889 C CA . SER A 1 114 ? -5.626 5.507 11.611 1.00 87.19 114 SER A CA 1
ATOM 890 C C . SER A 1 114 ? -5.423 6.889 12.242 1.00 87.19 114 SER A C 1
ATOM 892 O O . SER A 1 114 ? -5.203 7.882 11.545 1.00 87.19 114 SER A O 1
ATOM 894 N N . GLN A 1 115 ? -5.505 6.972 13.566 1.00 89.25 115 GLN A N 1
ATOM 895 C CA . GLN A 1 115 ? -5.349 8.206 14.345 1.00 89.25 115 GLN A CA 1
ATOM 896 C C . GLN A 1 115 ? -3.930 8.396 14.893 1.00 89.25 115 GLN A C 1
ATOM 898 O O . GLN A 1 115 ? -3.569 9.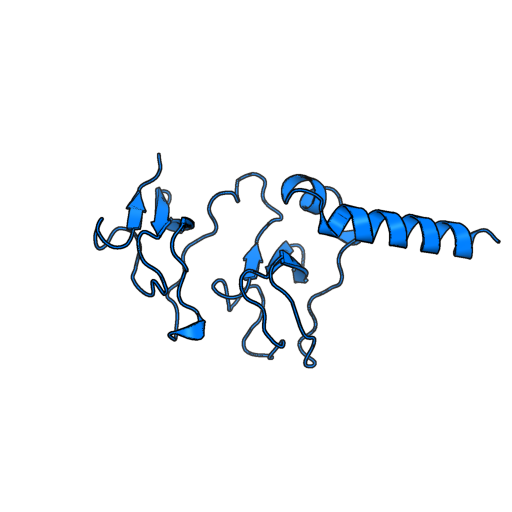511 15.283 1.00 89.25 115 GLN A O 1
ATOM 903 N N . ILE A 1 116 ? -3.125 7.334 14.888 1.00 84.38 116 ILE A N 1
ATOM 904 C CA . ILE A 1 116 ? -1.763 7.307 15.422 1.00 84.38 116 ILE A CA 1
ATOM 905 C C . ILE A 1 116 ? -0.768 6.903 14.335 1.00 84.38 116 ILE A C 1
ATOM 907 O O . ILE A 1 116 ? -1.114 6.189 13.394 1.00 84.38 116 ILE A O 1
ATOM 911 N N . ASP A 1 117 ? 0.471 7.363 14.476 1.00 83.00 117 ASP A N 1
ATOM 912 C CA . ASP A 1 117 ? 1.577 6.855 13.672 1.00 83.00 117 ASP A CA 1
ATOM 913 C C . ASP A 1 117 ? 1.996 5.471 14.160 1.00 83.00 117 ASP A C 1
ATOM 915 O O . ASP A 1 117 ? 1.926 5.177 15.355 1.00 83.00 117 ASP A O 1
ATOM 919 N N . ALA A 1 118 ? 2.424 4.626 13.221 1.00 81.88 118 ALA A N 1
ATOM 920 C CA . ALA A 1 118 ? 2.773 3.232 13.471 1.00 81.88 118 ALA A CA 1
ATOM 921 C C . ALA A 1 118 ? 1.659 2.438 14.191 1.00 81.88 118 ALA A C 1
ATOM 923 O O . ALA A 1 118 ? 1.898 1.721 15.165 1.00 81.88 118 ALA A O 1
ATOM 924 N N . ASN A 1 119 ? 0.429 2.520 13.681 1.00 84.75 119 ASN A N 1
ATOM 925 C CA . ASN A 1 119 ? -0.716 1.783 14.196 1.00 84.75 119 ASN A CA 1
ATOM 926 C C . ASN A 1 119 ? -0.685 0.297 13.802 1.00 84.75 119 ASN A C 1
ATOM 928 O O . ASN A 1 119 ? -0.841 -0.057 12.633 1.00 84.75 119 ASN A O 1
ATOM 932 N N . THR A 1 120 ? -0.532 -0.579 14.795 1.00 85.38 120 THR A N 1
ATOM 933 C CA . THR A 1 120 ? -0.533 -2.045 14.635 1.00 85.38 120 THR A CA 1
ATOM 934 C C . THR A 1 120 ? -1.815 -2.724 15.124 1.00 85.38 120 THR A C 1
ATOM 936 O O . THR A 1 120 ? -1.910 -3.949 15.143 1.00 85.38 120 THR A O 1
ATOM 939 N N . THR A 1 121 ? -2.804 -1.944 15.553 1.00 85.25 121 THR A N 1
ATOM 940 C CA . THR A 1 121 ? -3.979 -2.446 16.278 1.00 85.25 121 THR A CA 1
ATOM 941 C C . THR A 1 121 ? -5.146 -2.743 15.337 1.00 85.25 121 THR A C 1
ATOM 943 O O . THR A 1 121 ? -5.191 -2.194 14.238 1.00 85.25 121 THR A O 1
ATOM 946 N N . GLU A 1 122 ? -6.091 -3.598 15.744 1.00 86.75 122 GLU A N 1
ATOM 947 C CA . GLU A 1 122 ? -7.286 -3.913 14.943 1.00 86.75 122 GLU A CA 1
ATOM 948 C C . GLU A 1 122 ? -8.289 -2.737 14.942 1.00 86.75 122 GLU A C 1
ATOM 950 O O . GLU A 1 122 ? -8.656 -2.241 16.017 1.00 86.75 122 GLU A O 1
ATOM 955 N N . PRO A 1 123 ? -8.758 -2.272 13.769 1.00 84.50 123 PRO A N 1
ATOM 956 C CA . PRO A 1 123 ? -9.798 -1.268 13.655 1.00 84.50 123 PRO A CA 1
ATOM 957 C C . PRO A 1 123 ? -11.103 -1.730 14.284 1.00 84.50 123 PRO A C 1
ATOM 959 O O . PRO A 1 123 ? -11.499 -2.887 14.171 1.00 84.50 123 PRO A O 1
ATOM 962 N N . GLY A 1 124 ? -11.768 -0.805 14.972 1.00 82.12 124 GLY A N 1
ATOM 963 C CA . GLY A 1 124 ? -12.938 -1.111 15.793 1.00 82.12 124 GLY A CA 1
ATOM 964 C C . GLY A 1 124 ? -12.607 -1.580 17.214 1.00 82.12 124 GLY A C 1
ATOM 965 O O . GLY A 1 124 ? -13.533 -1.761 17.998 1.00 82.12 124 GLY A O 1
ATOM 966 N N . THR A 1 125 ? -11.323 -1.727 17.580 1.00 83.50 125 THR A N 1
ATOM 967 C CA . THR A 1 125 ? -10.933 -1.988 18.981 1.00 83.50 125 THR A CA 1
ATOM 968 C C . THR A 1 125 ? -11.084 -0.740 19.852 1.00 83.50 125 THR A C 1
ATOM 970 O O . THR A 1 125 ? -11.667 -0.807 20.930 1.00 83.50 125 THR A O 1
ATOM 973 N N . ASP A 1 126 ? -10.546 0.399 19.401 1.00 84.19 126 ASP A N 1
ATOM 974 C CA . ASP A 1 126 ? -10.578 1.661 20.147 1.00 84.19 126 ASP A CA 1
ATOM 975 C C . ASP A 1 126 ? -10.542 2.860 19.184 1.00 84.19 126 ASP A C 1
ATOM 977 O O . ASP A 1 126 ? -9.721 2.913 18.258 1.00 84.19 126 ASP A O 1
ATOM 981 N N . GLU A 1 127 ? -11.408 3.847 19.426 1.00 84.88 127 GLU A N 1
ATOM 982 C CA . GLU A 1 127 ? -11.500 5.086 18.637 1.00 84.88 127 GLU A CA 1
ATOM 983 C C . GLU A 1 127 ? -10.228 5.940 18.728 1.00 84.88 127 GLU A C 1
ATOM 985 O O . GLU A 1 127 ? -9.938 6.750 17.845 1.00 84.88 127 GLU A O 1
ATOM 990 N N . ARG A 1 128 ? -9.425 5.739 19.782 1.00 85.06 128 ARG A N 1
ATOM 991 C CA . ARG A 1 128 ? -8.125 6.402 19.953 1.00 85.06 128 ARG A CA 1
ATOM 992 C C . ARG A 1 128 ? -7.102 5.988 18.901 1.00 85.06 128 ARG A C 1
ATOM 994 O O . ARG A 1 128 ? -6.158 6.739 18.659 1.00 85.06 128 ARG A O 1
ATOM 1001 N N . TRP A 1 129 ? -7.261 4.811 18.300 1.00 86.88 129 TRP A N 1
ATOM 1002 C CA . TRP A 1 129 ? -6.354 4.283 17.281 1.00 86.88 129 TRP A CA 1
ATOM 1003 C C . TRP A 1 129 ? -6.982 4.331 15.896 1.00 86.88 129 TRP A C 1
ATOM 1005 O O . TRP A 1 129 ? -6.303 4.679 14.933 1.00 86.88 129 TRP A O 1
ATOM 1015 N N . TRP A 1 130 ? -8.279 4.045 15.794 1.00 89.62 130 TRP A N 1
ATOM 1016 C CA . TRP A 1 130 ? -8.996 3.994 14.528 1.00 89.62 130 TRP A CA 1
ATOM 1017 C C . TRP A 1 130 ? -10.287 4.788 14.607 1.00 89.62 130 TRP A C 1
ATOM 1019 O O . TRP A 1 130 ? -11.193 4.443 15.355 1.00 89.62 130 TRP A O 1
ATOM 1029 N N . LYS A 1 131 ? -10.397 5.821 13.779 1.00 90.56 131 LYS A N 1
ATOM 1030 C CA . LYS A 1 131 ? -11.640 6.567 13.619 1.00 90.56 131 LYS A CA 1
ATOM 1031 C C . LYS A 1 131 ? -12.472 5.916 12.528 1.00 90.56 131 LYS A C 1
ATOM 1033 O O . LYS A 1 131 ? -12.030 5.903 11.383 1.00 90.56 131 LYS A O 1
ATOM 1038 N N . GLU A 1 132 ? -13.648 5.405 12.868 1.00 88.69 132 GLU A N 1
ATOM 1039 C CA . GLU A 1 132 ? -14.601 4.921 11.867 1.00 88.69 132 GLU A CA 1
ATOM 1040 C C . GLU A 1 132 ? -14.968 6.074 10.912 1.00 88.69 132 GLU A C 1
ATOM 1042 O O . GLU A 1 132 ? -15.242 7.197 11.347 1.00 88.69 132 GLU A O 1
ATOM 1047 N N . ALA A 1 133 ? -14.879 5.817 9.613 1.00 79.69 133 ALA A N 1
ATOM 1048 C CA . ALA A 1 133 ? -15.350 6.699 8.559 1.00 79.69 133 ALA A CA 1
ATOM 1049 C C . ALA A 1 133 ? -16.667 6.136 8.014 1.00 79.69 133 ALA A C 1
ATOM 1051 O O . ALA A 1 133 ? -16.813 4.920 7.892 1.00 79.69 133 ALA A O 1
ATOM 1052 N N . GLU A 1 134 ? -17.621 7.025 7.751 1.00 63.78 134 GLU A N 1
ATOM 1053 C CA . GLU A 1 134 ? -18.948 6.685 7.221 1.00 63.78 134 GLU A CA 1
ATOM 1054 C C . GLU A 1 134 ? -18.908 6.513 5.697 1.00 63.78 134 GLU A C 1
ATOM 1056 O O . GLU A 1 134 ? -18.197 7.310 5.037 1.00 63.78 134 GLU A O 1
#

Foldseek 3Di:
DVVVVVVVVLVVVVVVLLVDPLVVCLVCVVSAAADDQPFAWADQQHWHDHDNWIKGAHHTDTHHPCCDLVNQCLGIFTSNDPPPVAAADDADPDLSSFDAAQDWHDYPNWIWGAHHGSHRDDAPPDCNGIPTDD

Mean predicted aligned error: 11.46 Å